Protein AF-A0ABD0PH75-F1 (afdb_monomer_lite)

Foldseek 3Di:
DADPVRHDPVDPDDDDDDDDWDQCLPPPCVLVCLVPPPPDSVVLVVCNVVVPPVSRVVRTDD

Structure (mmCIF, N/CA/C/O backbone):
data_AF-A0ABD0PH75-F1
#
_entry.id   AF-A0ABD0PH75-F1
#
loop_
_atom_site.group_PDB
_atom_site.id
_atom_site.type_symbol
_atom_site.label_atom_id
_atom_site.label_alt_id
_atom_site.label_comp_id
_atom_site.label_asym_id
_atom_site.label_entity_id
_atom_site.label_seq_id
_atom_site.pdbx_PDB_ins_code
_atom_site.Cartn_x
_atom_site.Cartn_y
_atom_site.Cartn_z
_atom_site.occupancy
_atom_site.B_iso_or_equiv
_atom_site.auth_seq_id
_atom_site.auth_comp_id
_atom_site.auth_asym_id
_atom_site.auth_atom_id
_atom_site.pdbx_PDB_model_num
ATOM 1 N N . THR A 1 1 ? -22.309 -3.356 27.608 1.00 64.56 1 THR A N 1
ATOM 2 C CA . THR A 1 1 ? -22.219 -1.905 27.899 1.00 64.56 1 THR A CA 1
ATOM 3 C C . THR A 1 1 ? -20.770 -1.494 27.744 1.00 64.56 1 THR A C 1
ATOM 5 O O . THR A 1 1 ? -19.920 -2.304 28.075 1.00 64.56 1 THR A O 1
ATOM 8 N N . LEU A 1 2 ? -20.459 -0.323 27.184 1.00 79.38 2 LEU A N 1
ATOM 9 C CA . LEU A 1 2 ? -19.065 0.138 27.088 1.00 79.38 2 LEU A CA 1
ATOM 10 C C . LEU A 1 2 ? -18.588 0.657 28.454 1.00 79.38 2 LEU A C 1
ATOM 12 O O . LEU A 1 2 ? -19.396 1.181 29.223 1.00 79.38 2 LEU A O 1
ATOM 16 N N . ASP A 1 3 ? -17.306 0.489 28.767 1.00 82.94 3 ASP A N 1
ATOM 17 C CA . ASP A 1 3 ? -16.681 1.066 29.958 1.00 82.94 3 ASP A CA 1
ATOM 18 C C . ASP A 1 3 ? -16.303 2.550 29.751 1.00 82.94 3 ASP A C 1
ATOM 20 O O . ASP A 1 3 ? -16.511 3.135 28.684 1.00 82.94 3 ASP A O 1
ATOM 24 N N . SER A 1 4 ? -15.732 3.185 30.779 1.00 85.75 4 SER A N 1
ATOM 25 C CA . SER A 1 4 ? -15.253 4.576 30.711 1.00 85.75 4 SER A CA 1
ATOM 26 C C . SER A 1 4 ? -14.097 4.791 29.725 1.00 85.75 4 SER A C 1
ATOM 28 O O . SER A 1 4 ? -13.735 5.931 29.445 1.00 85.75 4 SER A O 1
ATOM 30 N N . SER A 1 5 ? -13.513 3.711 29.209 1.00 84.69 5 SER A N 1
ATOM 31 C CA . SER A 1 5 ? -12.453 3.694 28.203 1.00 84.69 5 SER A CA 1
ATOM 32 C C . SER A 1 5 ? -12.984 3.341 26.807 1.00 84.69 5 SER A C 1
ATOM 34 O O . SER A 1 5 ? -12.189 3.125 25.896 1.00 84.69 5 SER A O 1
ATOM 36 N N . GLN A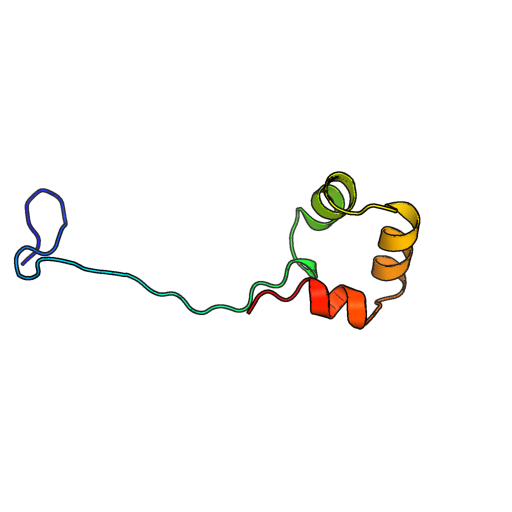 1 6 ? -14.312 3.323 26.622 1.00 82.50 6 GLN A N 1
ATOM 37 C CA . GLN A 1 6 ? -15.006 2.986 25.372 1.00 82.50 6 GLN A CA 1
ATOM 38 C C . GLN A 1 6 ? -14.723 1.566 24.859 1.00 82.50 6 GLN A C 1
ATOM 40 O O . GLN A 1 6 ? -14.975 1.266 23.692 1.00 82.50 6 GLN A O 1
ATOM 45 N N . LYS A 1 7 ? -14.246 0.665 25.723 1.00 83.06 7 LYS A N 1
ATOM 46 C CA . LYS A 1 7 ? -14.091 -0.752 25.400 1.00 83.06 7 LYS A CA 1
ATOM 47 C C . LYS A 1 7 ? -15.334 -1.514 25.851 1.00 83.06 7 LYS A C 1
ATOM 49 O O . LYS A 1 7 ? -15.994 -1.145 26.825 1.00 83.06 7 LYS A O 1
ATOM 54 N N . ARG A 1 8 ? -15.685 -2.591 25.149 1.00 84.19 8 ARG A N 1
ATOM 55 C CA . ARG A 1 8 ? -16.718 -3.509 25.630 1.00 84.19 8 ARG A CA 1
ATOM 56 C C . ARG A 1 8 ? -16.267 -4.174 26.923 1.00 84.19 8 ARG A C 1
ATOM 58 O O . ARG A 1 8 ? -15.188 -4.755 26.982 1.00 84.19 8 ARG A O 1
ATOM 65 N N . SER A 1 9 ? -17.111 -4.091 27.948 1.00 83.56 9 SER A N 1
ATOM 66 C CA . SER A 1 9 ? -16.866 -4.735 29.240 1.00 83.56 9 SER A CA 1
ATOM 67 C C . SER A 1 9 ? -17.427 -6.156 29.328 1.00 83.56 9 SER A C 1
ATOM 69 O O . SER A 1 9 ? -17.205 -6.838 30.322 1.00 83.56 9 SER A O 1
ATOM 71 N N . ASP A 1 10 ? -18.157 -6.607 28.304 1.00 86.88 10 ASP A N 1
ATOM 72 C CA . ASP A 1 10 ? -18.821 -7.912 28.255 1.00 86.88 10 ASP A CA 1
ATOM 73 C C . ASP A 1 10 ? -18.018 -8.999 27.517 1.00 86.88 10 ASP A C 1
ATOM 75 O O . ASP A 1 10 ? -18.480 -10.133 27.418 1.00 86.88 10 ASP A O 1
ATOM 79 N N . VAL A 1 11 ? -16.825 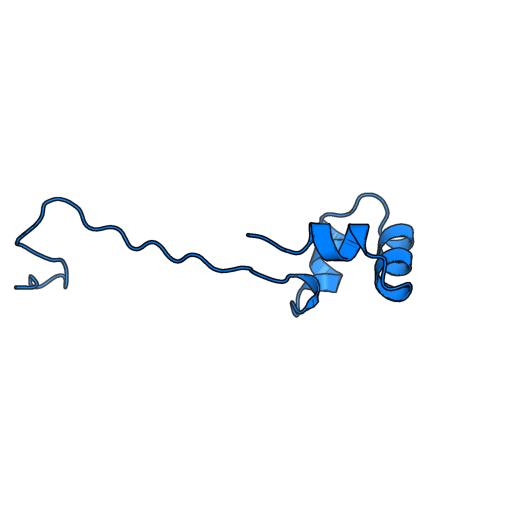-8.672 27.009 1.00 85.81 11 VAL A N 1
ATOM 80 C CA . VAL A 1 11 ? -15.933 -9.598 26.294 1.00 85.81 11 VAL A CA 1
ATOM 81 C C . VAL A 1 11 ? -14.463 -9.319 26.597 1.00 85.81 11 VAL A C 1
ATOM 83 O O . VAL A 1 11 ? -14.047 -8.172 26.750 1.00 85.81 11 VAL A O 1
ATOM 86 N N . ASP A 1 12 ? -13.648 -10.375 26.620 1.00 86.31 12 ASP A N 1
ATOM 87 C CA . ASP A 1 12 ? -12.209 -10.261 26.888 1.00 86.31 12 ASP A CA 1
ATOM 88 C C . ASP A 1 12 ? -11.432 -9.662 25.700 1.00 86.31 12 ASP A C 1
ATOM 90 O O . ASP A 1 12 ? -10.431 -8.953 25.878 1.00 86.31 12 ASP A O 1
ATOM 94 N N . LYS A 1 13 ? -11.889 -9.944 24.471 1.00 86.94 13 LYS A N 1
ATOM 95 C CA . LYS A 1 13 ? -11.249 -9.541 23.211 1.00 86.94 13 LYS A CA 1
ATOM 96 C C . LYS A 1 13 ? -12.294 -9.138 22.173 1.00 86.94 13 LYS A C 1
ATOM 98 O O . LYS A 1 13 ? -13.266 -9.856 21.974 1.00 86.94 13 LYS A O 1
ATOM 103 N N . ASP A 1 14 ? -12.013 -8.050 21.466 1.00 86.38 14 ASP A N 1
ATOM 104 C CA . ASP A 1 14 ? -12.739 -7.599 20.279 1.00 86.38 14 ASP A CA 1
ATOM 105 C C . ASP A 1 14 ? -11.729 -7.362 19.152 1.00 86.38 14 ASP A C 1
ATOM 107 O O . ASP A 1 14 ? -10.639 -6.841 19.396 1.00 86.38 14 ASP A O 1
ATOM 111 N N . PHE A 1 15 ? -12.099 -7.721 17.923 1.00 89.31 15 PHE A N 1
ATOM 112 C CA . PHE A 1 15 ? -11.305 -7.478 16.720 1.00 89.31 15 PHE A CA 1
ATOM 113 C C . PHE A 1 15 ? -12.205 -6.909 15.628 1.00 89.31 15 PHE A C 1
ATOM 115 O O . PHE A 1 15 ? -13.356 -7.323 15.493 1.00 89.31 15 PHE A O 1
ATOM 122 N N . ILE A 1 16 ? -11.668 -5.987 14.833 1.00 90.00 16 ILE A N 1
ATOM 123 C CA . ILE A 1 16 ? -12.334 -5.463 13.641 1.00 90.00 16 ILE A CA 1
ATOM 124 C C . ILE A 1 16 ? -11.565 -5.991 12.439 1.00 90.00 16 ILE A C 1
ATOM 126 O O . ILE A 1 16 ? -10.358 -5.781 12.332 1.00 90.00 16 ILE A O 1
ATOM 130 N N . LEU A 1 17 ? -12.269 -6.687 11.553 1.00 92.69 17 LEU A N 1
ATOM 131 C CA . LEU A 1 17 ? -11.747 -7.117 10.265 1.00 92.69 17 LEU A CA 1
ATOM 132 C C . LEU A 1 17 ? -12.445 -6.304 9.182 1.00 92.69 17 LEU A C 1
ATOM 134 O O . LEU A 1 17 ? -13.672 -6.204 9.175 1.00 92.69 17 LEU A O 1
ATOM 138 N N . MET A 1 18 ? -11.658 -5.734 8.278 1.00 92.38 18 MET A N 1
ATOM 139 C CA . MET A 1 18 ? -12.154 -5.035 7.103 1.00 92.38 18 MET A CA 1
ATOM 140 C C . MET A 1 18 ? -11.509 -5.676 5.883 1.00 92.38 18 MET A C 1
ATOM 142 O O . MET A 1 18 ? -10.296 -5.604 5.717 1.00 92.38 18 MET A O 1
ATOM 146 N N . PHE A 1 19 ? -12.327 -6.331 5.069 1.00 93.44 19 PHE A N 1
ATOM 147 C CA . PHE A 1 19 ? -11.902 -6.878 3.788 1.00 93.44 19 PHE A CA 1
ATOM 148 C C . PHE A 1 19 ? -12.145 -5.815 2.722 1.00 93.44 19 PHE A C 1
ATOM 150 O O . PHE A 1 19 ? -13.261 -5.305 2.599 1.00 93.44 19 PHE A O 1
ATOM 157 N N . SER A 1 20 ? -11.108 -5.465 1.977 1.00 93.25 20 SER A N 1
ATOM 158 C CA . SER A 1 20 ? -11.177 -4.453 0.930 1.00 93.25 20 SER A CA 1
ATOM 159 C C . SER A 1 20 ? -10.110 -4.732 -0.106 1.00 93.25 20 SER A C 1
ATOM 161 O O . SER A 1 20 ? -8.976 -5.006 0.272 1.00 93.25 20 SER A O 1
ATOM 163 N N . VAL A 1 21 ? -10.459 -4.564 -1.379 1.00 94.25 21 VAL A N 1
ATOM 164 C CA . VAL A 1 21 ? -9.457 -4.499 -2.439 1.00 94.25 21 VAL A CA 1
ATOM 165 C C . VAL A 1 21 ? -8.953 -3.065 -2.520 1.00 94.25 21 VAL A C 1
ATOM 167 O O . VAL A 1 21 ? -9.746 -2.149 -2.749 1.00 94.25 21 VAL A O 1
ATOM 170 N N . VAL A 1 22 ? -7.660 -2.869 -2.295 1.00 95.31 22 VAL A N 1
ATOM 171 C CA . VAL A 1 22 ? -7.001 -1.564 -2.403 1.00 95.31 22 VAL A CA 1
ATOM 172 C C . VAL A 1 22 ? -6.270 -1.508 -3.738 1.00 95.31 22 VAL A C 1
ATOM 174 O O . VAL A 1 22 ? -5.378 -2.312 -3.988 1.00 95.31 22 VAL A O 1
ATOM 177 N N . ASP A 1 23 ? -6.674 -0.572 -4.597 1.00 95.75 23 ASP A N 1
ATOM 178 C CA . ASP A 1 23 ? -6.063 -0.352 -5.910 1.00 95.75 23 ASP A CA 1
ATOM 179 C C . ASP A 1 23 ? -5.019 0.771 -5.838 1.00 95.75 23 ASP A C 1
ATOM 181 O O . ASP A 1 23 ? -5.358 1.958 -5.873 1.00 95.75 23 ASP A O 1
ATOM 185 N N . GLU A 1 24 ? -3.739 0.398 -5.744 1.00 95.19 24 GLU A N 1
ATOM 186 C CA . GLU A 1 24 ? -2.624 1.354 -5.700 1.00 95.19 24 GLU A CA 1
ATOM 187 C C . GLU A 1 24 ? -2.435 2.100 -7.031 1.00 95.19 24 GLU A C 1
ATOM 189 O O . GLU A 1 24 ? -1.859 3.188 -7.041 1.00 95.19 24 GLU A O 1
ATOM 194 N N . ASN A 1 25 ? -2.987 1.613 -8.153 1.00 92.19 25 ASN A N 1
ATOM 195 C CA . ASN A 1 25 ? -2.919 2.340 -9.428 1.00 92.19 25 ASN A CA 1
ATOM 196 C C . ASN A 1 25 ? -3.693 3.673 -9.381 1.00 92.19 25 ASN A C 1
ATOM 198 O O . ASN A 1 25 ? -3.469 4.552 -10.214 1.00 92.19 25 ASN A O 1
ATOM 202 N N . LEU A 1 26 ? -4.619 3.823 -8.427 1.00 92.69 26 LEU A N 1
ATOM 203 C CA . LEU A 1 26 ? -5.392 5.047 -8.184 1.00 92.69 26 LEU A CA 1
ATOM 204 C C . LEU A 1 26 ? -4.833 5.878 -7.020 1.00 92.69 26 LEU A C 1
ATOM 206 O O . LEU A 1 26 ? -5.406 6.910 -6.658 1.00 92.69 26 LEU A O 1
ATOM 210 N N . SER A 1 27 ? -3.734 5.427 -6.416 1.00 94.31 27 SER A N 1
ATOM 211 C CA . SER A 1 27 ? -3.093 6.087 -5.288 1.00 94.31 27 SER A CA 1
ATOM 212 C C . SER A 1 27 ? -2.396 7.370 -5.731 1.00 94.31 27 SER A C 1
ATOM 214 O O . SER A 1 27 ? -1.689 7.411 -6.737 1.00 94.31 27 SER A O 1
ATOM 216 N N . TRP A 1 28 ? -2.526 8.422 -4.922 1.00 93.94 28 TRP A N 1
ATOM 217 C CA . TRP A 1 28 ? -1.765 9.665 -5.097 1.00 93.94 28 TRP A CA 1
ATOM 218 C C . TRP A 1 28 ? -0.253 9.438 -4.992 1.00 93.94 28 TRP A C 1
ATOM 220 O O . TRP A 1 28 ? 0.524 10.225 -5.523 1.00 93.94 28 TRP A O 1
ATOM 230 N N . TYR A 1 29 ? 0.148 8.356 -4.323 1.00 93.88 29 TYR A N 1
ATOM 231 C CA . TYR A 1 29 ? 1.538 7.997 -4.075 1.00 93.88 29 TYR A CA 1
ATOM 232 C C . TYR A 1 29 ? 2.114 7.040 -5.118 1.00 93.88 29 TYR A C 1
ATOM 234 O O . TYR A 1 29 ? 3.238 6.581 -4.947 1.00 93.88 29 TYR A O 1
ATOM 242 N N . LEU A 1 30 ? 1.390 6.733 -6.199 1.00 92.62 30 LEU A N 1
ATOM 243 C CA . LEU A 1 30 ? 1.846 5.766 -7.201 1.00 92.62 30 LEU A CA 1
ATOM 244 C C . LEU A 1 30 ? 3.246 6.104 -7.743 1.00 92.62 30 LEU A C 1
ATOM 246 O O . LEU A 1 30 ? 4.107 5.229 -7.809 1.00 92.62 30 LEU A O 1
ATOM 250 N N . GLU A 1 31 ? 3.508 7.370 -8.079 1.00 90.44 31 GLU A N 1
ATOM 251 C CA . GLU A 1 31 ? 4.820 7.782 -8.592 1.00 90.44 31 GLU A CA 1
ATOM 252 C C . GLU A 1 31 ? 5.920 7.665 -7.527 1.00 90.44 31 GLU A C 1
ATOM 254 O O . GLU A 1 31 ? 6.983 7.116 -7.810 1.00 90.44 31 GLU A O 1
ATOM 259 N N . GLU A 1 32 ? 5.653 8.101 -6.294 1.00 94.31 32 GLU A N 1
ATOM 260 C CA . GLU A 1 32 ? 6.599 7.987 -5.176 1.00 94.31 32 GLU A CA 1
ATOM 261 C C . GLU A 1 32 ? 6.914 6.520 -4.846 1.00 94.31 32 GLU A C 1
ATOM 263 O O . GLU A 1 32 ? 8.069 6.166 -4.601 1.00 94.31 32 GLU A O 1
ATOM 268 N N . ASN A 1 33 ? 5.908 5.648 -4.913 1.00 92.56 33 ASN A N 1
ATOM 269 C CA . ASN A 1 33 ? 6.054 4.217 -4.679 1.00 92.56 33 ASN A CA 1
ATOM 270 C C . ASN A 1 33 ? 6.898 3.552 -5.773 1.00 92.56 33 ASN A C 1
ATOM 272 O O . ASN A 1 33 ? 7.822 2.801 -5.457 1.00 92.56 33 ASN A O 1
ATOM 276 N N . ILE A 1 34 ? 6.650 3.867 -7.049 1.00 91.88 34 ILE A N 1
ATOM 277 C CA . ILE A 1 34 ? 7.480 3.382 -8.166 1.00 91.88 34 ILE A CA 1
ATOM 278 C C . ILE A 1 34 ? 8.928 3.830 -7.977 1.00 91.88 34 ILE A C 1
ATOM 280 O O . ILE A 1 34 ? 9.880 3.079 -8.184 1.00 91.88 34 ILE A O 1
ATOM 284 N N . GLU A 1 35 ? 9.104 5.073 -7.561 1.00 92.19 35 GLU A N 1
ATOM 285 C CA . GLU A 1 35 ? 10.408 5.655 -7.341 1.00 92.19 35 GLU A CA 1
ATOM 286 C C . GLU A 1 35 ? 11.167 5.003 -6.183 1.00 92.19 35 GLU A C 1
ATOM 288 O O . GLU A 1 35 ? 12.368 4.750 -6.291 1.00 92.19 35 GLU A O 1
ATOM 293 N N . MET A 1 36 ? 10.491 4.702 -5.085 1.00 92.94 36 MET A N 1
ATOM 294 C CA . MET A 1 36 ? 11.135 4.168 -3.893 1.00 92.94 36 MET A CA 1
ATOM 295 C C . MET A 1 36 ? 11.334 2.648 -3.938 1.00 92.94 36 MET A C 1
ATOM 297 O O . MET A 1 36 ? 12.333 2.159 -3.406 1.00 92.94 36 MET A O 1
ATOM 301 N N . PHE A 1 37 ? 10.413 1.905 -4.559 1.00 90.31 37 PHE A N 1
ATOM 302 C CA . PHE A 1 37 ? 10.339 0.447 -4.423 1.00 90.31 37 PHE A CA 1
ATOM 303 C C . PHE A 1 37 ? 10.641 -0.337 -5.706 1.00 90.31 37 PHE A C 1
ATOM 305 O O . PHE A 1 37 ? 10.965 -1.523 -5.614 1.00 90.31 37 PHE A O 1
ATOM 312 N N . CYS A 1 38 ? 10.603 0.277 -6.893 1.00 89.56 38 CYS A N 1
ATOM 313 C CA . CYS A 1 38 ? 10.908 -0.435 -8.137 1.00 89.56 38 CYS A CA 1
ATOM 314 C C . CYS A 1 38 ? 12.407 -0.410 -8.462 1.00 89.56 38 CYS A C 1
ATOM 316 O O . CYS A 1 38 ? 13.079 0.616 -8.364 1.00 89.56 38 CYS A O 1
ATOM 318 N N . SER A 1 39 ? 12.938 -1.560 -8.890 1.00 88.50 39 SER A N 1
ATOM 319 C CA . SER A 1 39 ? 14.364 -1.710 -9.220 1.00 88.50 39 SER A CA 1
ATOM 320 C C . SER A 1 39 ? 14.764 -0.961 -10.494 1.00 88.50 39 SER A C 1
ATOM 322 O O . SER A 1 39 ? 15.850 -0.390 -10.550 1.00 88.50 39 SER A O 1
ATOM 324 N N . ASP A 1 40 ? 13.882 -0.935 -11.498 1.00 90.25 40 ASP A N 1
ATOM 325 C CA . ASP A 1 40 ? 14.045 -0.133 -12.712 1.00 90.25 40 ASP A CA 1
ATOM 326 C C . ASP A 1 40 ? 12.866 0.831 -12.857 1.00 90.25 40 ASP A C 1
ATOM 328 O O . ASP A 1 40 ? 11.766 0.469 -13.281 1.00 90.25 40 ASP A O 1
ATOM 332 N N . ARG A 1 41 ? 13.107 2.085 -12.475 1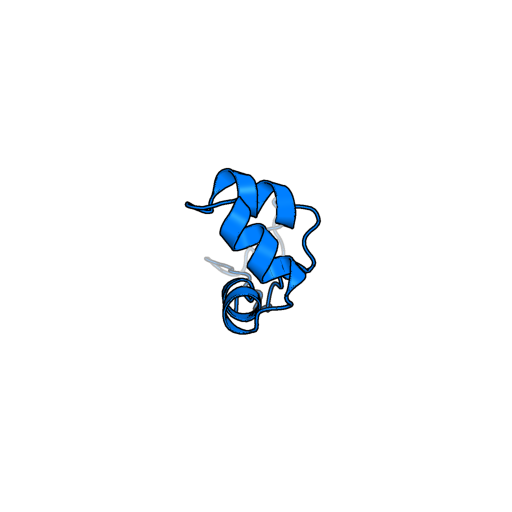.00 89.12 41 ARG A N 1
ATOM 333 C CA . ARG A 1 41 ? 12.096 3.148 -12.453 1.00 89.12 41 ARG A CA 1
ATOM 334 C C . ARG A 1 41 ? 11.605 3.487 -13.856 1.00 89.12 41 ARG A C 1
ATOM 336 O O . ARG A 1 41 ? 10.421 3.744 -14.028 1.00 89.12 41 ARG A O 1
ATOM 343 N N . ASN A 1 42 ? 12.497 3.498 -14.846 1.00 88.62 42 ASN A N 1
ATOM 344 C CA . ASN A 1 42 ? 12.145 3.904 -1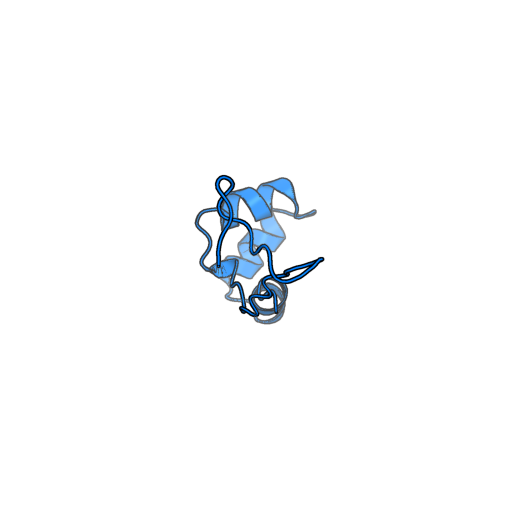6.206 1.00 88.62 42 ASN A CA 1
ATOM 345 C C . ASN A 1 42 ? 11.327 2.810 -16.886 1.00 88.62 42 ASN A C 1
ATOM 347 O O . ASN A 1 42 ? 10.252 3.103 -17.399 1.00 88.62 42 ASN A O 1
ATOM 351 N N . ALA A 1 43 ? 11.768 1.552 -16.778 1.00 88.75 43 ALA A N 1
ATOM 352 C CA . ALA A 1 43 ? 10.991 0.422 -17.276 1.00 88.75 43 ALA A CA 1
ATOM 353 C C . ALA A 1 43 ? 9.610 0.350 -16.605 1.00 88.75 43 ALA A C 1
ATOM 355 O O . ALA A 1 43 ? 8.607 0.118 -17.271 1.00 88.75 43 ALA A O 1
ATOM 356 N N . THR A 1 44 ? 9.530 0.624 -15.298 1.00 88.12 44 THR A N 1
ATOM 357 C CA . THR A 1 44 ? 8.244 0.629 -14.586 1.00 88.12 44 THR A CA 1
ATOM 358 C C . THR A 1 44 ? 7.339 1.781 -15.031 1.00 88.12 44 THR A C 1
ATOM 360 O O . THR A 1 44 ? 6.151 1.565 -15.257 1.00 88.12 44 THR A O 1
ATOM 363 N N . LYS A 1 45 ? 7.874 2.996 -15.222 1.00 88.69 45 LYS A N 1
ATOM 364 C CA . LYS A 1 45 ? 7.097 4.123 -15.772 1.00 88.69 45 LYS A CA 1
ATOM 365 C C . LYS A 1 45 ? 6.583 3.810 -17.187 1.00 88.69 45 LYS A C 1
AT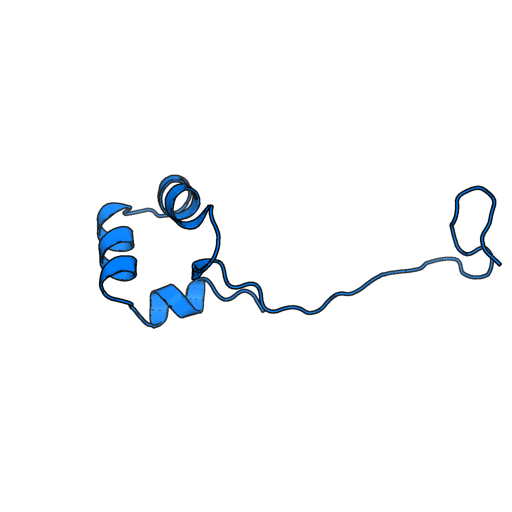OM 367 O O . LYS A 1 45 ? 5.456 4.182 -17.509 1.00 88.69 45 LYS A O 1
ATOM 372 N N . ASP A 1 46 ? 7.341 3.075 -18.000 1.00 90.69 46 ASP A N 1
ATOM 373 C CA . ASP A 1 46 ? 6.876 2.613 -19.314 1.00 90.69 46 ASP A CA 1
ATOM 374 C C . ASP A 1 46 ? 5.720 1.602 -19.205 1.00 90.69 46 ASP A C 1
ATOM 376 O O . ASP A 1 46 ? 4.752 1.708 -19.957 1.00 90.69 46 ASP A O 1
ATOM 380 N N . LEU A 1 47 ? 5.761 0.667 -18.248 1.00 89.06 47 LEU A N 1
ATOM 381 C CA . LEU A 1 47 ? 4.658 -0.276 -17.987 1.00 89.06 47 LEU A CA 1
ATOM 382 C C . LEU A 1 47 ? 3.376 0.443 -17.541 1.00 89.06 47 LEU A C 1
ATOM 384 O O . LEU A 1 47 ? 2.287 0.132 -18.025 1.00 89.06 47 LEU A O 1
ATOM 388 N N . VAL A 1 48 ? 3.511 1.459 -16.684 1.00 88.56 48 VAL A N 1
ATOM 389 C CA . VAL A 1 48 ? 2.392 2.315 -16.253 1.00 88.56 48 VAL A CA 1
ATOM 390 C C . VAL A 1 48 ? 1.764 3.024 -17.456 1.00 88.56 48 VAL A C 1
ATOM 392 O O . VAL A 1 48 ? 0.545 2.997 -17.626 1.00 88.56 48 VAL A O 1
ATOM 395 N N . ASN A 1 49 ? 2.591 3.631 -18.315 1.00 88.50 49 ASN A N 1
ATOM 396 C CA . ASN A 1 49 ? 2.134 4.382 -19.488 1.00 88.50 49 ASN A CA 1
ATOM 397 C C . ASN A 1 49 ? 1.493 3.487 -20.556 1.00 88.50 49 ASN A C 1
ATOM 399 O O . ASN A 1 49 ? 0.552 3.908 -21.228 1.00 88.50 49 ASN A O 1
ATOM 403 N N . ASN A 1 50 ? 1.989 2.257 -20.707 1.00 90.56 50 ASN A N 1
ATOM 404 C CA . ASN A 1 50 ? 1.463 1.277 -21.656 1.00 90.56 50 ASN A CA 1
ATOM 405 C C . ASN A 1 50 ? 0.240 0.512 -21.124 1.00 90.56 50 ASN A C 1
ATOM 407 O O . ASN A 1 50 ? -0.301 -0.322 -21.846 1.00 90.56 50 ASN A O 1
ATOM 411 N N . VAL A 1 51 ? -0.228 0.823 -19.908 1.00 86.69 51 VAL A N 1
ATOM 412 C CA . VAL A 1 51 ? -1.380 0.171 -19.262 1.00 86.69 51 VAL A CA 1
ATOM 413 C C . VAL A 1 51 ? -1.184 -1.347 -19.177 1.00 86.69 51 VAL A C 1
ATOM 415 O O . VAL A 1 51 ? -2.094 -2.122 -19.460 1.00 86.69 51 VAL A O 1
ATOM 418 N N . ASP A 1 52 ? 0.025 -1.765 -18.806 1.00 93.81 52 ASP A N 1
ATOM 419 C CA . ASP A 1 52 ? 0.380 -3.177 -18.701 1.00 93.81 52 ASP A CA 1
ATOM 420 C C . ASP A 1 52 ? -0.491 -3.899 -17.656 1.00 93.81 52 ASP A C 1
ATOM 422 O O . ASP A 1 52 ? -0.610 -3.457 -16.509 1.00 93.81 52 ASP A O 1
ATOM 426 N N . GLU A 1 53 ? -1.143 -4.991 -18.062 1.00 92.81 53 GLU A N 1
ATOM 427 C CA . GLU A 1 53 ? -2.104 -5.705 -17.213 1.00 92.81 53 GLU A CA 1
ATOM 428 C C . GLU A 1 53 ? -1.424 -6.407 -16.031 1.00 92.81 53 GLU A C 1
ATOM 430 O O . GLU A 1 53 ? -1.970 -6.385 -14.928 1.00 92.81 53 GLU A O 1
ATOM 435 N N . GLU A 1 54 ? -0.223 -6.967 -16.221 1.00 92.56 54 GLU A N 1
ATOM 436 C CA . GLU A 1 54 ? 0.517 -7.639 -15.145 1.00 92.56 54 GLU A CA 1
ATOM 437 C C . GLU A 1 54 ? 0.951 -6.635 -14.071 1.00 92.56 54 GLU A C 1
ATOM 439 O O . GLU A 1 54 ? 0.793 -6.887 -12.872 1.00 92.56 54 GLU A O 1
ATOM 444 N N . PHE A 1 55 ? 1.431 -5.461 -14.486 1.00 92.25 55 PHE A N 1
ATOM 445 C CA . PHE A 1 55 ? 1.763 -4.379 -13.565 1.00 92.25 55 PHE A CA 1
ATOM 44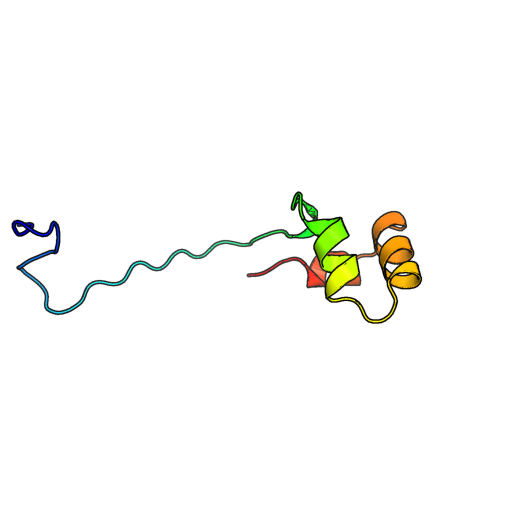6 C C . PHE A 1 55 ? 0.531 -3.888 -12.794 1.00 92.25 55 PHE A C 1
ATOM 448 O O . PHE A 1 55 ? 0.585 -3.738 -11.571 1.00 92.25 55 PHE A O 1
ATOM 455 N N . ARG A 1 56 ? -0.596 -3.663 -13.480 1.00 92.25 56 ARG A N 1
ATOM 456 C CA . ARG A 1 56 ? -1.826 -3.185 -12.830 1.00 92.25 56 ARG A CA 1
ATOM 457 C C . ARG A 1 56 ? -2.367 -4.177 -11.811 1.00 92.25 56 ARG A C 1
ATOM 459 O O . ARG A 1 56 ? -2.748 -3.749 -10.724 1.00 92.25 56 ARG A O 1
ATOM 466 N N . GLU A 1 57 ? -2.367 -5.464 -12.147 1.00 93.44 57 GLU A N 1
ATOM 467 C CA . GLU A 1 57 ? -2.792 -6.535 -11.243 1.00 93.44 57 GLU A CA 1
ATOM 468 C C . GLU A 1 57 ? -1.886 -6.614 -10.010 1.00 93.44 57 GLU A C 1
ATOM 470 O O . GLU A 1 57 ? -2.375 -6.752 -8.894 1.00 93.44 57 GLU A O 1
ATOM 475 N N . SER A 1 58 ? -0.571 -6.438 -10.177 1.00 92.06 58 SER A N 1
ATOM 476 C CA . SER A 1 58 ? 0.372 -6.467 -9.048 1.00 92.06 58 SER A CA 1
ATOM 477 C C . SER A 1 58 ? 0.111 -5.389 -7.983 1.00 92.06 58 SER A C 1
ATOM 479 O O . SER A 1 58 ? 0.507 -5.557 -6.831 1.00 92.06 58 SER A O 1
ATOM 481 N N . ASN A 1 59 ? -0.581 -4.310 -8.362 1.00 93.44 59 ASN A N 1
ATOM 482 C CA . ASN A 1 59 ? -0.968 -3.195 -7.497 1.00 93.44 59 ASN A CA 1
ATOM 483 C C . ASN A 1 59 ? -2.391 -3.332 -6.916 1.00 93.44 59 ASN A C 1
ATOM 485 O O . ASN A 1 59 ? -2.836 -2.445 -6.182 1.00 93.44 59 ASN A O 1
ATOM 489 N N . LEU A 1 60 ? -3.117 -4.411 -7.233 1.00 95.00 60 LEU A N 1
ATOM 490 C CA . LEU A 1 60 ? -4.401 -4.738 -6.616 1.00 95.00 60 LEU A CA 1
ATOM 491 C C . LEU A 1 60 ? -4.174 -5.608 -5.376 1.00 95.00 60 LEU A C 1
ATOM 493 O O . LEU A 1 60 ? -3.886 -6.801 -5.454 1.00 95.00 60 LEU A O 1
ATOM 497 N N . MET A 1 61 ? -4.329 -5.002 -4.203 1.00 93.94 61 MET A N 1
ATOM 498 C CA . MET A 1 61 ? -4.133 -5.676 -2.921 1.00 93.94 61 MET A CA 1
ATOM 499 C C . MET A 1 61 ? -5.477 -6.197 -2.402 1.00 93.94 61 MET A C 1
ATOM 501 O O . MET A 1 61 ? -6.341 -5.393 -2.053 1.00 93.94 61 MET A O 1
ATOM 505 N N . HIS A 1 62 ? -5.661 -7.520 -2.372 1.00 88.69 62 HIS A N 1
ATOM 506 C CA . HIS A 1 62 ? -6.900 -8.200 -1.954 1.00 88.69 62 HIS A CA 1
ATOM 507 C C . HIS A 1 62 ? -6.977 -8.537 -0.459 1.00 88.69 62 HIS A C 1
ATOM 509 O O . HIS A 1 62 ? -5.920 -8.822 0.151 1.00 88.69 62 HIS A O 1
#

Organism: Cirrhinus mrigala (NCBI:txid683832)

Radius of gyration: 19.68 Å; chains: 1; bounding box: 37×20×52 Å

Secondary structure (DSSP, 8-state):
-B-TTSSBSS-S---------EEGGG-TTHHHHHHHH-S-HHHHHHHHHTT-HHHHHHTEE-

InterPro domains:
  IPR008972 Cupredoxin [G3DSA:2.60.40.420] (10-62)
  IPR008972 Cupredoxin [SSF49503] (11-62)

Sequence (62 aa):
TLDSSQKRSDVDKDFILMFSVVDENLSWYLEENIEMFCSDRNATKDLVNNVDEEFRESNLMH

pLDDT: mean 89.75, std 4.9, range [64.56, 95.75]